Protein AF-A0A930A7G7-F1 (afdb_monomer)

pLDDT: mean 92.34, std 3.69, range [72.25, 98.31]

Solvent-accessible surface area (backbone atoms only — not comparable to full-atom values): 6416 Å² total; per-residue (Å²): 133,86,90,50,75,53,89,76,65,51,64,65,45,38,32,64,55,56,58,68,58,55,48,50,54,48,34,36,75,70,63,66,36,55,63,61,57,44,63,71,61,32,43,56,36,43,53,29,27,75,71,68,74,45,54,66,63,62,28,51,48,44,51,52,53,52,50,63,54,55,53,60,92,52,60,66,67,61,56,49,52,51,50,51,54,44,42,78,74,51,58,81,49,47,39,70,67,46,52,51,50,55,54,50,39,55,76,70,70,37,47,113

Foldseek 3Di:
DDAAADDFDPAVTFADHGLLVLLLVLCCVVCLQPVCLCVPQQVVQVVCVVVVNHPPVSNVVSSVVSVVVSCVPDDPVVSVVSSVVSCVVGVVRTDPVSVVVVVVCVVVVHHD

Mean predicted aligned error: 4.01 Å

Structure (mmCIF, N/CA/C/O backbone):
data_AF-A0A930A7G7-F1
#
_entry.id   AF-A0A930A7G7-F1
#
loop_
_atom_site.group_PDB
_atom_site.id
_atom_site.type_symbol
_atom_site.label_atom_id
_atom_site.label_alt_id
_atom_site.label_comp_id
_atom_site.label_asym_id
_atom_site.label_entity_id
_atom_site.label_seq_id
_atom_site.pdbx_PDB_ins_code
_atom_site.Cartn_x
_atom_site.Cartn_y
_atom_site.Cartn_z
_atom_site.occupancy
_atom_site.B_iso_or_equiv
_atom_site.auth_seq_id
_atom_site.auth_comp_id
_atom_site.auth_asym_id
_atom_site.auth_atom_id
_atom_site.pdbx_PDB_model_num
ATOM 1 N N . MET A 1 1 ? -17.129 -11.228 30.242 1.00 72.25 1 MET A N 1
ATOM 2 C CA . MET A 1 1 ? -17.257 -10.324 29.073 1.00 72.25 1 MET A CA 1
ATOM 3 C C . MET A 1 1 ? -16.785 -11.050 27.825 1.00 72.25 1 MET A C 1
ATOM 5 O O . MET A 1 1 ? -15.795 -11.766 27.913 1.00 72.25 1 MET A O 1
ATOM 9 N N . LYS A 1 2 ? -17.479 -10.900 26.690 1.00 85.50 2 LYS A N 1
ATOM 10 C CA . LYS A 1 2 ? -17.010 -11.444 25.405 1.00 85.50 2 LYS A CA 1
ATOM 11 C C . LYS A 1 2 ? -15.938 -10.513 24.832 1.00 85.50 2 LYS A C 1
ATOM 13 O O . LYS A 1 2 ? -16.116 -9.300 24.872 1.00 85.50 2 LYS A O 1
ATOM 18 N N . LYS A 1 3 ? -14.837 -11.073 24.326 1.00 93.81 3 LYS A N 1
ATOM 19 C CA . LYS A 1 3 ? -13.837 -10.312 23.566 1.00 93.81 3 LYS A CA 1
ATOM 20 C C . LYS A 1 3 ? -14.351 -10.131 22.141 1.00 93.81 3 LYS A C 1
ATOM 22 O O . LYS A 1 3 ? -14.781 -11.102 21.526 1.00 93.81 3 LYS A O 1
ATOM 27 N N . VAL A 1 4 ? -14.313 -8.901 21.645 1.00 97.44 4 VAL A N 1
ATOM 28 C CA . VAL A 1 4 ? -14.691 -8.553 20.271 1.00 97.44 4 VAL A CA 1
ATOM 29 C C . VAL A 1 4 ? -13.426 -8.146 19.528 1.00 97.44 4 VAL A C 1
ATOM 31 O O . VAL A 1 4 ? -12.604 -7.415 20.082 1.00 97.44 4 VAL A O 1
ATOM 34 N N . ALA A 1 5 ? -13.283 -8.626 18.297 1.00 97.50 5 ALA A N 1
ATOM 35 C CA . ALA A 1 5 ? -12.233 -8.227 17.370 1.00 97.50 5 ALA A CA 1
ATOM 36 C C . ALA A 1 5 ? -12.864 -7.584 16.130 1.00 97.50 5 ALA A C 1
ATOM 38 O O . ALA A 1 5 ? -13.953 -7.990 15.718 1.00 97.50 5 ALA A O 1
ATOM 39 N N . ALA A 1 6 ? -12.194 -6.591 15.555 1.00 97.25 6 ALA A N 1
ATOM 40 C CA . ALA A 1 6 ? -12.603 -5.933 14.324 1.00 97.25 6 ALA A CA 1
ATOM 41 C C . ALA A 1 6 ? -11.442 -5.903 13.336 1.00 97.25 6 ALA A C 1
ATOM 43 O O . ALA A 1 6 ? -10.368 -5.416 13.658 1.00 97.25 6 ALA A O 1
ATOM 44 N N . PHE A 1 7 ? -11.690 -6.412 12.134 1.00 97.69 7 PHE A N 1
ATOM 45 C CA . PHE A 1 7 ? -10.703 -6.499 11.068 1.00 97.69 7 PHE A CA 1
ATOM 46 C C . PHE A 1 7 ? -10.982 -5.409 10.043 1.00 97.69 7 PHE A C 1
ATOM 48 O O . PHE A 1 7 ? -12.123 -5.241 9.608 1.00 97.69 7 PHE A O 1
ATOM 55 N N . PHE A 1 8 ? -9.937 -4.686 9.659 1.00 96.62 8 PHE A N 1
ATOM 56 C CA . PHE A 1 8 ? -10.005 -3.632 8.660 1.00 96.62 8 PHE A CA 1
ATOM 57 C C . PHE A 1 8 ? -9.048 -3.970 7.529 1.00 96.62 8 PHE A C 1
ATOM 59 O O . PHE A 1 8 ? -7.858 -4.183 7.755 1.00 96.62 8 PHE A O 1
ATOM 66 N N . ASP A 1 9 ? -9.578 -3.998 6.316 1.00 94.69 9 ASP A N 1
ATOM 67 C CA . ASP A 1 9 ? -8.753 -3.958 5.119 1.00 94.69 9 ASP A CA 1
ATOM 68 C C . ASP A 1 9 ? -8.082 -2.571 4.979 1.00 94.69 9 ASP A C 1
ATOM 70 O O . ASP A 1 9 ? -8.478 -1.596 5.629 1.00 94.69 9 ASP A O 1
ATOM 74 N N . ILE A 1 10 ? -7.036 -2.473 4.162 1.00 91.88 10 ILE A N 1
ATOM 75 C CA . ILE A 1 10 ? -6.253 -1.249 3.979 1.00 91.88 10 ILE A CA 1
ATOM 76 C C . ILE A 1 10 ? -6.696 -0.520 2.713 1.00 91.88 10 ILE A C 1
ATOM 78 O O . ILE A 1 10 ? -7.189 0.607 2.804 1.00 91.88 10 ILE A O 1
ATOM 82 N N . ASP A 1 11 ? -6.524 -1.150 1.554 1.00 90.44 11 ASP A N 1
ATOM 83 C CA . ASP A 1 11 ? -6.663 -0.520 0.241 1.00 90.44 11 ASP A CA 1
ATOM 84 C C . ASP A 1 11 ? -8.133 -0.435 -0.174 1.00 90.44 11 ASP A C 1
ATOM 86 O O . ASP A 1 11 ? -8.803 -1.438 -0.371 1.00 90.44 11 ASP A O 1
ATOM 90 N N . GLY A 1 12 ? -8.664 0.780 -0.303 1.00 90.94 12 GLY A N 1
ATOM 91 C CA . GLY A 1 12 ? -10.095 0.993 -0.532 1.00 90.94 12 GLY A CA 1
ATOM 92 C C . GLY A 1 12 ? -10.952 0.924 0.739 1.00 90.94 12 GLY A C 1
ATOM 93 O O . GLY A 1 12 ? -12.146 1.209 0.663 1.00 90.94 12 GLY A O 1
ATOM 94 N N . THR A 1 13 ? -10.350 0.645 1.903 1.00 94.88 13 THR A N 1
ATOM 95 C CA . THR A 1 13 ? -11.046 0.572 3.198 1.00 94.88 13 THR A CA 1
ATOM 96 C C . THR A 1 13 ? -10.530 1.617 4.189 1.00 94.88 13 THR A C 1
ATOM 98 O O . THR A 1 13 ? -11.275 2.525 4.565 1.00 94.88 13 THR A O 1
ATOM 101 N N . ILE A 1 14 ? -9.265 1.548 4.619 1.00 94.50 14 ILE A N 1
ATOM 102 C CA . ILE A 1 14 ? -8.635 2.599 5.440 1.00 94.50 14 ILE A CA 1
ATOM 103 C C . ILE A 1 14 ? -8.150 3.724 4.534 1.00 94.50 14 ILE A C 1
ATOM 105 O O . ILE A 1 14 ? -8.507 4.887 4.738 1.00 94.50 14 ILE A O 1
ATOM 109 N N . TYR A 1 15 ? -7.346 3.370 3.538 1.00 94.06 15 TYR A N 1
ATOM 110 C CA . TYR A 1 15 ? -6.751 4.278 2.576 1.00 94.06 15 TYR A CA 1
ATOM 111 C C . TYR A 1 15 ? -7.627 4.364 1.324 1.00 94.06 15 TYR A C 1
ATOM 113 O O . TYR A 1 15 ? -8.237 3.387 0.895 1.00 94.06 15 TYR A O 1
ATOM 121 N N . ARG A 1 16 ? -7.728 5.557 0.740 1.00 91.31 16 ARG A N 1
ATOM 122 C CA . ARG A 1 16 ? -8.466 5.772 -0.508 1.00 91.31 16 ARG A CA 1
ATOM 123 C C . ARG A 1 16 ? -7.604 5.323 -1.679 1.00 91.31 16 ARG A C 1
ATOM 125 O O . ARG A 1 16 ? -6.489 5.820 -1.811 1.00 91.31 16 ARG A O 1
ATOM 132 N N . GLU A 1 17 ? -8.173 4.526 -2.582 1.00 86.19 17 GLU A N 1
ATOM 133 C CA . GLU A 1 17 ? -7.429 3.847 -3.659 1.00 86.19 17 GLU A CA 1
ATOM 134 C C . GLU A 1 17 ? -6.440 2.814 -3.083 1.00 86.19 17 GLU A C 1
ATOM 136 O O . GLU A 1 17 ? -6.602 2.375 -1.947 1.00 86.19 17 GLU A O 1
ATOM 141 N N . GLY A 1 18 ? -5.441 2.394 -3.863 1.00 88.38 18 GLY A N 1
ATOM 142 C CA . GLY A 1 18 ? -4.443 1.412 -3.433 1.00 88.38 18 GLY A CA 1
ATOM 143 C C . GLY A 1 18 ? -3.142 2.064 -2.970 1.00 88.38 18 GLY A C 1
ATOM 144 O O . GLY A 1 18 ? -2.387 2.587 -3.796 1.00 88.38 18 GLY A O 1
ATOM 145 N N . LEU A 1 19 ? -2.834 1.980 -1.677 1.00 89.88 19 LEU A N 1
ATOM 146 C CA . LEU A 1 19 ? -1.566 2.381 -1.069 1.00 89.88 19 LEU A CA 1
ATOM 147 C C . LEU A 1 19 ? -0.389 1.643 -1.712 1.00 89.88 19 LEU A C 1
ATOM 149 O O . LEU A 1 19 ? 0.634 2.262 -2.003 1.00 89.88 19 LEU A O 1
ATOM 153 N N . ILE A 1 20 ? -0.551 0.352 -2.015 1.00 89.00 20 ILE A N 1
ATOM 154 C CA . ILE A 1 20 ? 0.473 -0.450 -2.699 1.00 89.00 20 ILE A CA 1
ATOM 155 C C . ILE A 1 20 ? 0.904 0.169 -4.034 1.00 89.00 20 ILE A C 1
ATOM 157 O O . ILE A 1 20 ? 2.088 0.157 -4.368 1.00 89.00 20 ILE A O 1
ATOM 161 N N . THR A 1 21 ? -0.019 0.799 -4.768 1.00 89.31 21 THR A N 1
ATOM 162 C CA . THR A 1 21 ? 0.306 1.460 -6.041 1.00 89.31 21 THR A CA 1
ATOM 163 C C . THR A 1 21 ? 1.182 2.699 -5.841 1.00 89.31 21 THR A C 1
ATOM 165 O O . THR A 1 21 ? 2.038 2.999 -6.673 1.00 89.31 21 THR A O 1
ATOM 168 N N . GLU A 1 22 ? 1.013 3.404 -4.720 1.00 90.94 22 GLU A N 1
ATOM 169 C CA . GLU A 1 22 ? 1.806 4.582 -4.368 1.00 90.94 22 GLU A CA 1
ATOM 170 C C . GLU A 1 22 ? 3.214 4.196 -3.920 1.00 90.94 22 GLU A C 1
ATOM 172 O O . GLU A 1 22 ? 4.194 4.809 -4.354 1.00 90.94 22 GLU A O 1
ATOM 177 N N . VAL A 1 23 ? 3.323 3.132 -3.117 1.00 91.12 23 VAL A N 1
ATOM 178 C CA . VAL A 1 23 ? 4.613 2.546 -2.731 1.00 91.12 23 VAL A CA 1
ATOM 179 C C . VAL A 1 23 ? 5.361 2.056 -3.965 1.00 91.12 23 VAL A C 1
ATOM 181 O O . VAL A 1 23 ? 6.523 2.413 -4.154 1.00 91.12 23 VAL A O 1
ATOM 184 N N . PHE A 1 24 ? 4.693 1.320 -4.855 1.00 92.00 24 PHE A N 1
ATOM 185 C CA . PHE A 1 24 ? 5.313 0.780 -6.063 1.00 92.00 24 PHE A CA 1
ATOM 186 C C . PHE A 1 24 ? 5.877 1.884 -6.967 1.00 92.00 24 PHE A C 1
ATOM 188 O O . PHE A 1 24 ? 7.038 1.829 -7.371 1.00 92.00 24 PHE A O 1
ATOM 195 N N . LYS A 1 25 ? 5.101 2.947 -7.225 1.00 90.25 25 LYS A N 1
ATOM 196 C CA . LYS A 1 25 ? 5.573 4.109 -8.002 1.00 90.25 25 LYS A CA 1
ATOM 197 C C . LYS A 1 25 ? 6.807 4.758 -7.372 1.00 90.25 25 LYS A C 1
ATOM 199 O O . LYS A 1 25 ? 7.718 5.171 -8.094 1.00 90.25 25 LYS A O 1
ATOM 204 N N . LYS A 1 26 ? 6.874 4.836 -6.037 1.00 92.00 26 LYS A N 1
ATOM 205 C CA . LYS A 1 26 ? 8.065 5.348 -5.345 1.00 92.00 26 LYS A CA 1
ATOM 206 C C . LYS A 1 26 ? 9.256 4.409 -5.449 1.00 92.00 26 LYS A C 1
ATOM 208 O O . LYS A 1 26 ? 10.354 4.902 -5.673 1.00 92.00 26 LYS A O 1
ATOM 213 N N . MET A 1 27 ? 9.056 3.097 -5.382 1.00 91.88 27 MET A N 1
ATOM 214 C CA . MET A 1 27 ? 10.138 2.136 -5.606 1.00 91.88 27 MET A CA 1
ATOM 215 C C . MET A 1 27 ? 10.725 2.245 -7.017 1.00 91.88 27 MET A C 1
ATOM 217 O O . MET A 1 27 ? 11.938 2.154 -7.161 1.00 91.88 27 MET A O 1
ATOM 221 N N . VAL A 1 28 ? 9.902 2.511 -8.037 1.00 91.94 28 VAL A N 1
ATOM 222 C CA . VAL A 1 28 ? 10.400 2.805 -9.394 1.00 91.94 28 VAL A CA 1
ATOM 223 C C . VAL A 1 28 ? 11.183 4.122 -9.425 1.00 91.94 28 VAL A C 1
ATOM 225 O O . VAL A 1 28 ? 12.277 4.183 -9.971 1.00 91.94 28 VAL A O 1
ATOM 228 N N . THR A 1 29 ? 10.653 5.179 -8.800 1.00 91.50 29 THR A N 1
ATOM 229 C CA . THR A 1 29 ? 11.293 6.513 -8.787 1.00 91.50 29 THR A CA 1
ATOM 230 C C . THR A 1 29 ? 12.637 6.527 -8.047 1.00 91.50 29 THR A C 1
ATOM 232 O O . THR A 1 29 ? 13.516 7.304 -8.393 1.00 91.50 29 THR A O 1
ATOM 235 N N . HIS A 1 30 ? 12.794 5.684 -7.024 1.00 90.31 30 HIS A N 1
ATOM 236 C CA . HIS A 1 30 ? 14.032 5.522 -6.256 1.00 90.31 30 HIS A CA 1
ATOM 237 C C . HIS A 1 30 ? 14.929 4.394 -6.797 1.00 90.31 30 HIS A C 1
ATOM 239 O O . HIS A 1 30 ? 15.823 3.945 -6.086 1.00 90.31 30 HIS A O 1
ATOM 245 N N . GLU A 1 31 ? 14.668 3.912 -8.018 1.00 89.62 31 GLU A N 1
ATOM 246 C CA . GLU A 1 31 ? 15.468 2.894 -8.721 1.00 89.62 31 GLU A CA 1
ATOM 247 C C . GLU A 1 31 ? 15.594 1.548 -7.981 1.00 89.62 31 GLU A C 1
ATOM 249 O O . GLU A 1 31 ? 16.431 0.713 -8.314 1.00 89.62 31 GLU A O 1
ATOM 254 N N . ILE A 1 32 ? 14.716 1.297 -7.005 1.00 90.12 32 ILE A N 1
ATOM 255 C CA . ILE A 1 32 ? 14.596 0.007 -6.318 1.00 90.12 32 ILE A CA 1
ATOM 256 C C . ILE A 1 32 ? 13.971 -1.028 -7.261 1.00 90.12 32 ILE A C 1
ATOM 258 O O . ILE A 1 32 ? 14.417 -2.171 -7.337 1.00 90.12 32 ILE A O 1
ATOM 262 N N . VAL A 1 33 ? 12.933 -0.621 -7.990 1.00 91.06 33 VAL A N 1
ATOM 263 C CA . VAL A 1 33 ? 12.370 -1.377 -9.114 1.00 91.06 33 VAL A CA 1
ATOM 264 C C . VAL A 1 33 ? 12.869 -0.710 -10.387 1.00 91.06 33 VAL A C 1
ATOM 266 O O . VAL A 1 33 ? 12.721 0.503 -10.535 1.00 91.06 33 VAL A O 1
ATOM 269 N N . SER A 1 3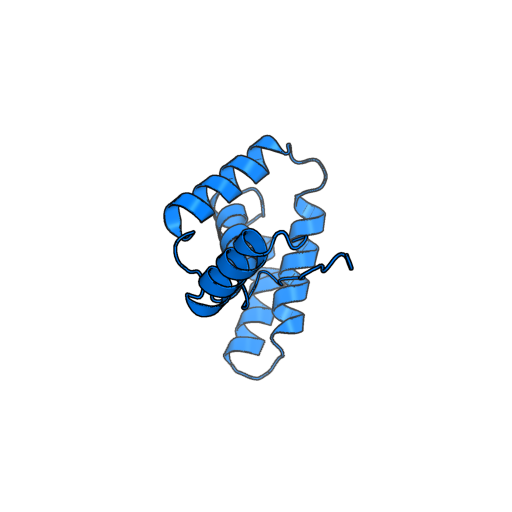4 ? 13.440 -1.471 -11.324 1.00 91.12 34 SER A N 1
ATOM 270 C CA . SER A 1 34 ? 13.894 -0.867 -12.577 1.00 91.12 34 SER A CA 1
ATOM 271 C C . SER A 1 34 ? 12.710 -0.316 -13.376 1.00 91.12 34 SER A C 1
ATOM 273 O O . SER A 1 34 ? 11.624 -0.902 -13.422 1.00 91.12 34 SER A O 1
ATOM 275 N N . ALA A 1 35 ? 12.932 0.809 -14.056 1.00 91.31 35 ALA A N 1
ATOM 276 C CA . ALA A 1 35 ? 11.909 1.435 -14.888 1.00 91.31 35 ALA A CA 1
ATOM 277 C C . ALA A 1 35 ? 11.387 0.495 -15.991 1.00 91.31 35 ALA A C 1
ATOM 279 O O . ALA A 1 35 ? 10.203 0.556 -16.317 1.00 91.31 35 ALA A O 1
ATOM 280 N N . SER A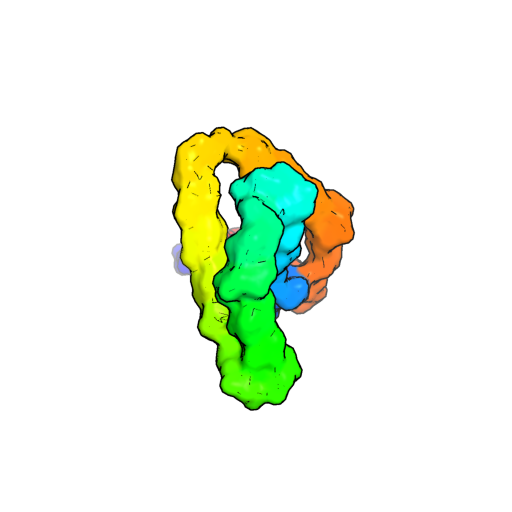 1 36 ? 12.232 -0.411 -16.502 1.00 92.94 36 SER A N 1
ATOM 281 C CA . SER A 1 36 ? 11.840 -1.419 -17.495 1.00 92.94 36 SER A CA 1
ATOM 282 C C . SER A 1 36 ? 10.775 -2.384 -16.972 1.00 92.94 36 SER A C 1
ATOM 284 O O . SER A 1 36 ? 9.798 -2.642 -17.666 1.00 92.94 36 SER A O 1
ATOM 286 N N . ARG A 1 37 ? 10.870 -2.846 -15.714 1.00 92.00 37 ARG A N 1
ATOM 287 C CA . ARG A 1 37 ? 9.829 -3.712 -15.126 1.00 92.00 37 ARG A CA 1
ATOM 288 C C . ARG A 1 37 ? 8.475 -3.010 -15.086 1.00 92.00 37 ARG A C 1
ATOM 290 O O . ARG A 1 37 ? 7.438 -3.614 -15.345 1.00 92.00 37 ARG A O 1
ATOM 297 N N . TRP A 1 38 ? 8.464 -1.704 -14.818 1.00 90.00 38 TRP A N 1
ATOM 298 C CA . TRP A 1 38 ? 7.235 -0.924 -14.922 1.00 90.00 38 TRP A CA 1
ATOM 299 C C . TRP A 1 38 ? 6.731 -0.833 -16.367 1.00 90.00 38 TRP A C 1
ATOM 301 O O . TRP A 1 38 ? 5.557 -1.114 -16.609 1.00 90.00 38 TRP A O 1
ATOM 311 N N . THR A 1 39 ? 7.575 -0.425 -17.320 1.00 91.06 39 THR A N 1
ATOM 312 C CA . THR A 1 39 ? 7.137 -0.185 -18.705 1.00 91.06 39 THR A CA 1
ATOM 313 C 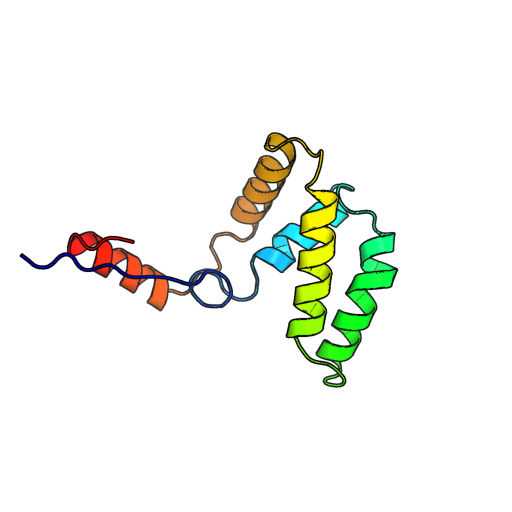C . THR A 1 39 ? 6.717 -1.453 -19.431 1.00 91.06 39 THR A C 1
ATOM 315 O O . THR A 1 39 ? 5.791 -1.386 -20.240 1.00 91.06 39 THR A O 1
ATOM 318 N N . ASP A 1 40 ? 7.355 -2.576 -19.115 1.00 93.25 40 ASP A N 1
ATOM 319 C CA . ASP A 1 40 ? 7.261 -3.802 -19.903 1.00 93.25 40 ASP A CA 1
ATOM 320 C C . ASP A 1 40 ? 6.312 -4.819 -19.253 1.00 93.25 40 ASP A C 1
ATOM 322 O O . ASP A 1 40 ? 5.601 -5.526 -19.962 1.00 93.25 40 ASP A O 1
ATOM 326 N N . GLU A 1 41 ? 6.238 -4.867 -17.915 1.00 92.75 41 GLU A N 1
ATOM 327 C CA . GLU A 1 41 ? 5.416 -5.856 -17.198 1.00 92.75 41 GLU A CA 1
ATOM 328 C C . GLU A 1 41 ? 4.121 -5.253 -16.632 1.00 92.75 41 GLU A C 1
ATOM 330 O O . GLU A 1 41 ? 3.054 -5.858 -16.744 1.00 92.75 41 GLU A O 1
ATOM 335 N N . VAL A 1 42 ? 4.181 -4.056 -16.032 1.00 93.12 42 VAL A N 1
ATOM 336 C CA . VAL A 1 42 ? 3.031 -3.469 -15.311 1.00 93.12 42 VAL A CA 1
ATOM 337 C C . VAL A 1 42 ? 2.174 -2.574 -16.202 1.00 93.12 42 VAL A C 1
ATOM 339 O O . VAL A 1 42 ? 0.945 -2.672 -16.202 1.00 93.12 42 VAL A O 1
ATOM 342 N N . LYS A 1 43 ? 2.808 -1.685 -16.971 1.00 92.88 43 LYS A N 1
ATOM 343 C CA . LYS A 1 43 ? 2.126 -0.690 -17.805 1.00 92.88 43 LYS A CA 1
ATOM 344 C C . LYS A 1 43 ? 1.161 -1.315 -18.824 1.00 92.88 43 LYS A C 1
ATOM 346 O O . LYS A 1 43 ? 0.081 -0.745 -18.985 1.00 92.88 43 LYS A O 1
ATOM 351 N N . PRO A 1 44 ? 1.454 -2.459 -19.478 1.00 95.00 44 PRO A N 1
ATOM 352 C CA . PRO A 1 44 ? 0.488 -3.095 -20.373 1.00 95.00 44 PRO A CA 1
ATOM 353 C C . PRO A 1 44 ? -0.796 -3.522 -19.651 1.00 95.00 44 PRO A C 1
ATOM 355 O O . PRO A 1 44 ? -1.890 -3.239 -20.140 1.00 95.00 44 PRO A O 1
ATOM 358 N N . ALA A 1 45 ? -0.674 -4.124 -18.461 1.00 94.25 45 ALA A N 1
ATOM 359 C CA . ALA A 1 45 ? -1.820 -4.532 -17.648 1.00 94.25 45 ALA A CA 1
ATOM 360 C C . ALA A 1 45 ? -2.626 -3.316 -17.160 1.00 94.25 45 ALA A C 1
ATOM 362 O O . ALA A 1 45 ? -3.850 -3.299 -17.278 1.00 94.25 45 ALA A O 1
ATOM 363 N N . TYR A 1 46 ? -1.939 -2.258 -16.712 1.00 92.75 46 TYR A N 1
ATOM 364 C CA . TYR A 1 46 ? -2.568 -0.980 -16.368 1.00 92.75 46 TYR A CA 1
ATOM 365 C C . TYR A 1 46 ? -3.366 -0.400 -17.543 1.00 92.75 46 TYR A C 1
ATOM 367 O O . TYR A 1 46 ? -4.520 -0.022 -17.375 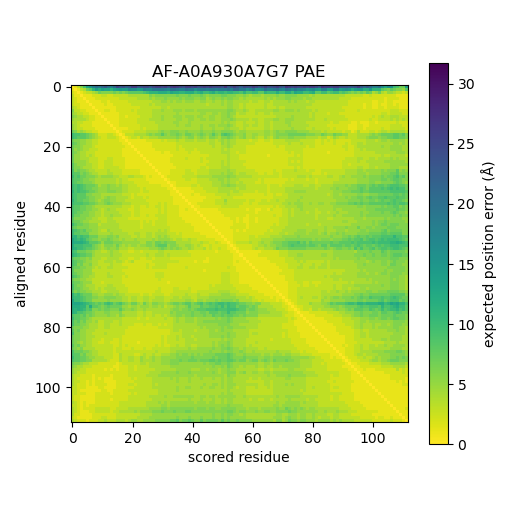1.00 92.75 46 TYR A O 1
ATOM 375 N N . MET A 1 47 ? -2.775 -0.343 -18.742 1.00 95.12 47 MET A N 1
ATOM 376 C CA . MET A 1 47 ? -3.438 0.217 -19.925 1.00 95.12 47 MET A CA 1
ATOM 377 C C . MET A 1 47 ? -4.639 -0.621 -20.373 1.00 95.12 47 MET A C 1
ATOM 379 O O . MET A 1 47 ? -5.621 -0.059 -20.856 1.00 95.12 47 MET A O 1
ATOM 383 N N . ALA A 1 48 ? -4.575 -1.948 -20.235 1.00 94.81 48 ALA A N 1
ATOM 384 C CA . ALA A 1 48 ? -5.707 -2.824 -20.517 1.00 94.81 48 ALA A CA 1
ATOM 385 C C . ALA A 1 48 ? -6.863 -2.564 -19.540 1.00 94.81 48 ALA A C 1
ATOM 387 O O . ALA A 1 48 ? -7.996 -2.374 -19.982 1.00 94.81 48 ALA A O 1
ATOM 388 N N . TRP A 1 49 ? -6.570 -2.482 -18.240 1.00 94.38 49 TRP A N 1
ATOM 389 C CA . TRP A 1 49 ? -7.551 -2.137 -17.211 1.00 94.38 49 TRP A CA 1
ATOM 390 C C . TRP A 1 49 ? -8.166 -0.745 -17.430 1.00 94.38 49 TRP A C 1
ATOM 392 O O . TRP A 1 49 ? -9.389 -0.610 -17.457 1.00 94.38 49 TRP A O 1
ATOM 402 N N . ASP A 1 50 ? -7.339 0.275 -17.671 1.00 93.19 50 ASP A N 1
ATOM 403 C CA . ASP A 1 50 ? -7.765 1.666 -17.889 1.00 93.19 50 ASP A CA 1
ATOM 404 C C . ASP A 1 50 ? -8.706 1.796 -19.101 1.00 93.19 50 ASP A C 1
ATOM 406 O O . ASP A 1 50 ? -9.736 2.471 -19.055 1.00 93.19 50 ASP A O 1
ATOM 410 N N . ARG A 1 51 ? -8.422 1.045 -20.172 1.00 96.25 51 ARG A N 1
ATOM 411 C CA . ARG A 1 51 ? -9.270 0.958 -21.374 1.00 96.25 51 ARG A CA 1
ATOM 412 C C . ARG A 1 51 ? -10.466 0.014 -21.223 1.00 96.25 51 ARG A C 1
ATOM 414 O O . ARG A 1 51 ? -11.183 -0.198 -22.198 1.00 96.25 51 ARG A O 1
ATOM 421 N N . ARG A 1 52 ? -10.684 -0.564 -20.037 1.00 93.44 52 ARG A N 1
ATOM 422 C CA . ARG A 1 52 ? -11.723 -1.571 -19.743 1.00 93.44 52 ARG A CA 1
ATOM 423 C C . ARG A 1 52 ? -11.650 -2.827 -20.620 1.00 93.44 52 ARG A C 1
ATOM 425 O O . ARG A 1 52 ? -12.664 -3.465 -20.883 1.00 93.44 52 ARG A O 1
ATOM 432 N N . MET A 1 53 ? -10.449 -3.175 -21.072 1.00 94.44 53 MET A N 1
ATOM 433 C CA . MET A 1 53 ? -10.150 -4.393 -21.836 1.00 94.44 53 MET A CA 1
ATOM 434 C C . MET A 1 53 ? -9.460 -5.471 -20.983 1.00 94.44 53 MET A C 1
ATOM 436 O O . MET A 1 53 ? -9.116 -6.531 -21.493 1.00 94.44 53 MET A O 1
ATOM 440 N N . GLY A 1 54 ? -9.244 -5.200 -19.696 1.00 90.44 54 GLY A N 1
ATOM 441 C CA . GLY A 1 54 ? -8.703 -6.122 -18.701 1.00 90.44 54 GLY A CA 1
ATOM 442 C C . GLY A 1 54 ? -9.255 -5.793 -17.315 1.00 90.44 54 GLY A C 1
ATOM 443 O O . GLY A 1 54 ? -9.955 -4.792 -17.140 1.00 90.44 54 GLY A O 1
ATOM 444 N N . ASP A 1 55 ? -8.956 -6.634 -16.332 1.00 91.62 55 ASP A N 1
ATOM 445 C CA . ASP A 1 55 ? -9.399 -6.447 -14.950 1.00 91.62 55 ASP A CA 1
ATOM 446 C C . ASP A 1 55 ? -8.348 -5.723 -14.090 1.00 91.62 55 ASP A C 1
ATOM 448 O O . ASP A 1 55 ? -7.162 -5.625 -14.422 1.00 91.62 55 ASP A O 1
ATOM 452 N N . TYR A 1 56 ? -8.821 -5.160 -12.978 1.00 88.69 56 TYR A N 1
ATOM 453 C CA . TYR A 1 56 ? -7.963 -4.488 -12.004 1.00 88.69 56 TYR A CA 1
ATOM 454 C C . TYR A 1 56 ? -7.023 -5.476 -11.306 1.00 88.69 56 TYR A C 1
ATOM 456 O O . TYR A 1 56 ? -5.870 -5.140 -11.031 1.00 88.69 56 TYR A O 1
ATOM 464 N N . ASP A 1 57 ? -7.502 -6.696 -11.062 1.00 90.88 57 ASP A N 1
ATOM 465 C CA . ASP A 1 57 ? -6.778 -7.719 -10.315 1.00 90.88 57 ASP A CA 1
ATOM 466 C C . ASP A 1 57 ? -5.500 -8.150 -11.037 1.00 90.88 57 ASP A C 1
ATOM 468 O O . ASP A 1 57 ? -4.461 -8.260 -10.396 1.00 90.88 57 ASP A O 1
ATOM 472 N N . ASN A 1 58 ? -5.508 -8.293 -12.365 1.00 92.88 58 ASN A N 1
ATOM 473 C CA . ASN A 1 58 ? -4.307 -8.599 -13.145 1.00 92.88 58 ASN A CA 1
ATOM 474 C C . ASN A 1 58 ? -3.267 -7.478 -13.053 1.00 92.88 58 ASN A C 1
ATOM 476 O O . ASN A 1 58 ? -2.072 -7.744 -12.900 1.00 92.88 58 ASN A O 1
ATOM 480 N N . TYR A 1 59 ? -3.705 -6.218 -13.127 1.00 91.75 59 TYR A N 1
ATOM 481 C CA . TYR A 1 59 ? -2.819 -5.067 -12.940 1.00 91.75 59 TYR A CA 1
ATOM 482 C C . TYR A 1 59 ? -2.212 -5.053 -11.529 1.00 91.75 59 TYR A C 1
ATOM 484 O O . TYR A 1 59 ? -0.996 -4.899 -11.377 1.00 91.75 59 TYR A O 1
ATOM 492 N N . LEU A 1 60 ? -3.037 -5.257 -10.500 1.00 91.69 60 LEU A N 1
ATOM 493 C CA . LEU A 1 60 ? -2.596 -5.295 -9.110 1.00 91.69 60 LEU A CA 1
ATOM 494 C C . LEU A 1 60 ? -1.635 -6.461 -8.850 1.00 91.69 60 LEU A C 1
ATOM 496 O O . LEU A 1 60 ? -0.570 -6.268 -8.261 1.00 91.69 60 LEU A O 1
ATOM 500 N N . GLN A 1 61 ? -1.970 -7.648 -9.349 1.00 92.75 61 GLN A N 1
ATOM 501 C CA . GLN A 1 61 ? -1.185 -8.866 -9.202 1.00 92.75 61 GLN A CA 1
ATOM 502 C C . GLN A 1 61 ? 0.221 -8.704 -9.792 1.00 92.75 61 GLN A C 1
ATOM 504 O O . GLN A 1 61 ? 1.197 -9.079 -9.142 1.00 92.75 61 GLN A O 1
ATOM 509 N N . LYS A 1 62 ? 0.357 -8.057 -10.959 1.00 93.56 62 LYS A N 1
ATOM 510 C CA . LYS A 1 62 ? 1.670 -7.754 -11.556 1.00 93.56 62 LYS A CA 1
ATOM 511 C C . LYS A 1 62 ? 2.543 -6.889 -10.648 1.00 93.56 62 LYS A C 1
ATOM 513 O O . LYS A 1 62 ? 3.723 -7.182 -10.469 1.0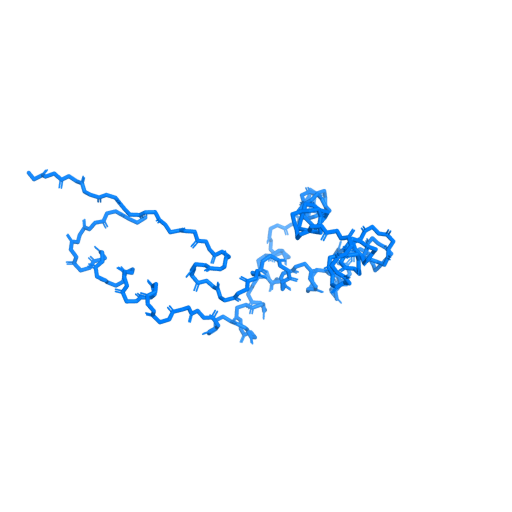0 93.56 62 LYS A O 1
ATOM 518 N N . MET A 1 63 ? 1.974 -5.851 -10.032 1.00 92.50 63 MET A N 1
ATOM 519 C CA . MET A 1 63 ? 2.715 -5.022 -9.073 1.00 92.50 63 MET A CA 1
ATOM 520 C C . MET A 1 63 ? 3.122 -5.814 -7.828 1.00 92.50 63 MET A C 1
ATOM 522 O O . MET A 1 63 ? 4.250 -5.671 -7.362 1.00 92.50 63 MET A O 1
ATOM 526 N N . VAL A 1 64 ? 2.230 -6.656 -7.297 1.00 91.50 64 VAL A N 1
ATOM 527 C CA . VAL A 1 64 ? 2.500 -7.481 -6.107 1.00 91.50 64 VAL A CA 1
ATOM 528 C C . VAL A 1 64 ? 3.607 -8.502 -6.373 1.00 91.50 64 VAL A C 1
ATOM 530 O O . VAL A 1 64 ? 4.481 -8.684 -5.526 1.00 91.50 64 VAL A O 1
ATOM 533 N N . GLU A 1 65 ? 3.608 -9.148 -7.539 1.00 93.62 65 GLU A N 1
ATOM 534 C CA . GLU A 1 65 ? 4.657 -10.089 -7.954 1.00 93.62 65 GLU A CA 1
ATOM 535 C C . GLU A 1 65 ? 6.029 -9.412 -7.974 1.00 93.62 65 GLU A C 1
ATOM 537 O O . GLU A 1 65 ? 6.944 -9.846 -7.270 1.00 93.62 65 GLU A O 1
ATOM 542 N N . ILE A 1 66 ? 6.139 -8.284 -8.681 1.00 92.94 66 ILE A N 1
ATOM 543 C CA . ILE A 1 66 ? 7.388 -7.520 -8.775 1.00 92.94 66 ILE A CA 1
ATOM 544 C C . ILE A 1 66 ? 7.813 -7.010 -7.397 1.00 92.94 66 ILE A C 1
ATOM 546 O O . ILE A 1 66 ? 8.979 -7.129 -7.031 1.00 92.94 66 ILE A O 1
ATOM 550 N N . PHE A 1 67 ? 6.879 -6.495 -6.593 1.00 90.19 67 PHE A N 1
ATOM 551 C CA . PHE A 1 67 ? 7.167 -6.041 -5.234 1.00 90.19 67 PHE A CA 1
ATOM 552 C C . PHE A 1 67 ? 7.762 -7.170 -4.382 1.00 90.19 67 PHE A C 1
ATOM 554 O O . PHE A 1 67 ? 8.797 -6.986 -3.738 1.00 90.19 67 PHE A O 1
ATOM 561 N N . LYS A 1 68 ? 7.154 -8.363 -4.399 1.00 90.69 68 LYS A N 1
ATOM 562 C CA . LYS A 1 68 ? 7.636 -9.535 -3.649 1.00 90.69 68 LYS A CA 1
ATOM 563 C C . LYS A 1 68 ? 8.993 -10.034 -4.131 1.00 90.69 68 LYS A C 1
ATOM 565 O O . LYS A 1 68 ? 9.743 -10.595 -3.339 1.00 90.69 68 LYS A O 1
ATOM 570 N N . GLU A 1 69 ? 9.296 -9.897 -5.413 1.00 91.81 69 GLU A N 1
ATOM 571 C CA . GLU A 1 69 ? 10.597 -10.272 -5.961 1.00 91.81 69 GLU A CA 1
ATOM 572 C C . GLU A 1 69 ? 11.672 -9.257 -5.595 1.00 91.81 69 GLU A C 1
ATOM 574 O O . GLU A 1 69 ? 12.701 -9.636 -5.044 1.00 91.81 69 GLU A O 1
ATOM 579 N N . THR A 1 70 ? 11.415 -7.974 -5.844 1.00 88.12 70 THR A N 1
ATOM 580 C CA . THR A 1 70 ? 12.372 -6.891 -5.615 1.00 88.12 70 THR A CA 1
ATOM 581 C C . THR A 1 70 ? 12.691 -6.708 -4.137 1.00 88.12 70 THR A C 1
ATOM 583 O O . THR A 1 70 ? 13.821 -6.395 -3.792 1.00 88.12 70 THR A O 1
ATOM 586 N N . THR A 1 71 ? 11.730 -6.926 -3.239 1.00 86.38 71 THR A N 1
ATOM 587 C CA . THR A 1 71 ? 11.979 -6.803 -1.792 1.00 86.38 71 THR A CA 1
ATOM 588 C C . THR A 1 71 ? 12.897 -7.896 -1.239 1.00 86.38 71 THR A C 1
ATOM 590 O O . THR A 1 71 ? 13.479 -7.711 -0.169 1.00 86.38 71 THR A O 1
ATOM 593 N N . LYS A 1 72 ? 13.099 -9.014 -1.953 1.00 89.69 72 LYS A N 1
ATOM 594 C CA . LYS A 1 72 ? 14.058 -10.048 -1.536 1.00 89.69 72 LYS A CA 1
ATOM 595 C C . LYS A 1 72 ? 15.483 -9.515 -1.654 1.00 89.69 72 LYS A C 1
ATOM 597 O O . LYS A 1 72 ? 15.950 -9.190 -2.737 1.00 89.69 72 LYS A O 1
ATOM 602 N N . GLY A 1 73 ? 16.192 -9.478 -0.529 1.00 84.81 73 GLY A N 1
ATOM 603 C CA . GLY A 1 73 ? 17.580 -9.009 -0.477 1.00 84.81 73 GLY A CA 1
ATOM 604 C C . GLY A 1 73 ? 17.732 -7.494 -0.326 1.00 84.81 73 GLY A C 1
ATOM 605 O O . GLY A 1 73 ? 18.857 -7.021 -0.188 1.00 84.81 73 GLY A O 1
ATOM 606 N N . ILE A 1 74 ? 16.633 -6.734 -0.279 1.00 87.44 74 ILE A N 1
ATOM 607 C CA . ILE A 1 74 ? 16.673 -5.309 0.057 1.00 87.44 74 ILE A CA 1
ATOM 608 C C . ILE A 1 74 ? 16.585 -5.133 1.571 1.00 87.44 74 ILE A C 1
ATOM 610 O O . ILE A 1 74 ? 15.758 -5.747 2.244 1.00 87.44 74 ILE A O 1
ATOM 614 N N . SER A 1 75 ? 17.439 -4.259 2.108 1.00 88.69 75 SER A N 1
ATOM 615 C CA . SER A 1 75 ? 17.381 -3.862 3.515 1.00 88.69 75 SER A CA 1
ATOM 616 C C . SER A 1 75 ? 16.017 -3.262 3.858 1.00 88.69 75 SER A C 1
ATOM 618 O O . SER A 1 75 ? 15.542 -2.351 3.174 1.00 88.69 75 SER A O 1
ATOM 620 N N . ALA A 1 76 ? 15.429 -3.716 4.967 1.00 87.81 76 ALA A N 1
ATOM 621 C CA . ALA A 1 76 ? 14.166 -3.194 5.483 1.00 87.81 76 ALA A CA 1
ATOM 622 C C . ALA A 1 76 ? 14.192 -1.666 5.658 1.00 87.81 76 ALA A C 1
ATOM 624 O O . ALA A 1 76 ? 13.185 -1.015 5.404 1.00 87.81 76 ALA A O 1
ATOM 625 N N . VAL A 1 77 ? 15.358 -1.090 5.976 1.00 89.94 77 VAL A N 1
ATOM 626 C CA . VAL A 1 77 ? 15.552 0.362 6.134 1.00 89.94 77 VAL A CA 1
ATOM 627 C C . VAL A 1 77 ? 15.206 1.131 4.856 1.00 89.94 77 VAL A C 1
ATOM 629 O O . VAL A 1 77 ? 14.600 2.198 4.920 1.00 89.94 77 VAL A O 1
ATOM 632 N N . HIS A 1 78 ? 15.548 0.599 3.677 1.00 86.88 78 HIS A N 1
ATOM 633 C CA . HIS A 1 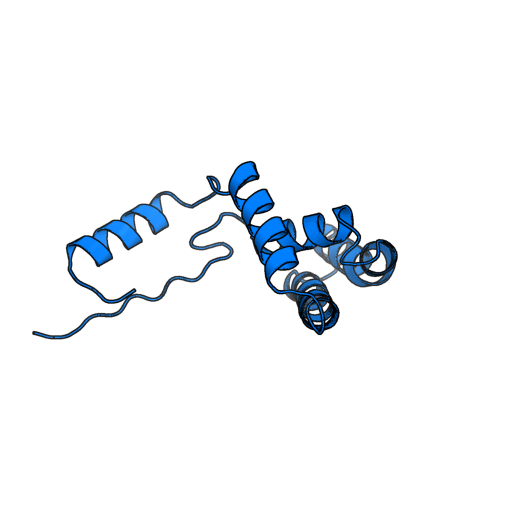78 ? 15.210 1.258 2.413 1.00 86.88 78 HIS A CA 1
ATOM 634 C C . HIS A 1 78 ? 13.704 1.214 2.150 1.00 86.88 78 HIS A C 1
ATOM 636 O O . HIS A 1 78 ? 13.123 2.218 1.746 1.00 86.88 78 HIS A O 1
ATOM 642 N N . ILE A 1 79 ? 13.059 0.078 2.420 1.00 86.44 79 ILE A N 1
ATOM 643 C CA . ILE A 1 79 ? 11.607 -0.063 2.255 1.00 86.44 79 ILE A CA 1
ATOM 644 C C . ILE A 1 79 ? 10.856 0.834 3.244 1.00 86.44 79 ILE A C 1
ATOM 646 O O . ILE A 1 79 ? 9.906 1.510 2.855 1.00 86.44 79 ILE A O 1
ATOM 650 N N . GLU A 1 80 ? 11.315 0.905 4.492 1.00 90.44 80 GLU A N 1
ATOM 651 C CA . GLU A 1 80 ? 10.763 1.787 5.519 1.00 90.44 80 GLU A CA 1
ATOM 652 C C . GLU A 1 80 ? 10.906 3.262 5.131 1.00 90.44 80 GLU A C 1
ATOM 654 O O . GLU A 1 80 ? 9.939 4.017 5.222 1.00 90.44 80 GLU A O 1
ATOM 659 N N . HIS A 1 81 ? 12.063 3.666 4.598 1.00 91.75 81 HIS A N 1
ATOM 660 C CA . HIS A 1 81 ? 12.259 5.026 4.099 1.00 91.75 81 HIS A CA 1
ATOM 661 C C . HIS A 1 81 ? 11.266 5.382 2.983 1.00 91.75 81 HIS A C 1
ATOM 663 O O . HIS A 1 81 ? 10.669 6.460 2.998 1.00 91.75 81 HIS A O 1
ATOM 669 N N . ILE A 1 82 ? 11.043 4.471 2.029 1.00 91.56 82 ILE A N 1
ATOM 670 C CA . ILE A 1 82 ? 10.055 4.670 0.961 1.00 91.56 82 ILE A CA 1
ATOM 671 C C . ILE A 1 82 ? 8.638 4.766 1.529 1.00 91.56 82 ILE A C 1
ATOM 673 O O . ILE A 1 82 ? 7.895 5.677 1.156 1.00 91.56 82 ILE A O 1
ATOM 677 N N . ALA A 1 83 ? 8.265 3.870 2.444 1.00 90.62 83 ALA A N 1
ATOM 678 C CA . ALA A 1 83 ? 6.954 3.888 3.084 1.00 90.62 83 ALA A CA 1
ATOM 679 C C . ALA A 1 83 ? 6.718 5.208 3.833 1.00 90.62 83 ALA A C 1
ATOM 681 O O . ALA A 1 83 ? 5.677 5.841 3.654 1.00 90.62 83 ALA A O 1
ATOM 682 N N . GLN A 1 84 ? 7.717 5.680 4.580 1.00 93.12 84 GLN A N 1
ATOM 683 C CA . GLN A 1 84 ? 7.672 6.957 5.284 1.00 93.12 84 GLN A CA 1
ATOM 684 C C . GLN A 1 84 ? 7.455 8.128 4.316 1.00 93.12 84 GLN A C 1
ATOM 686 O O . GLN A 1 84 ? 6.594 8.974 4.551 1.00 93.12 84 GLN A O 1
ATOM 691 N N . LYS A 1 85 ? 8.155 8.147 3.174 1.00 93.06 85 LYS A N 1
ATOM 692 C CA . LYS A 1 85 ? 7.961 9.178 2.139 1.00 93.06 85 LYS A CA 1
ATOM 693 C C . LYS A 1 85 ? 6.562 9.147 1.526 1.00 93.06 85 LYS A C 1
ATOM 695 O O . LYS A 1 85 ? 6.012 1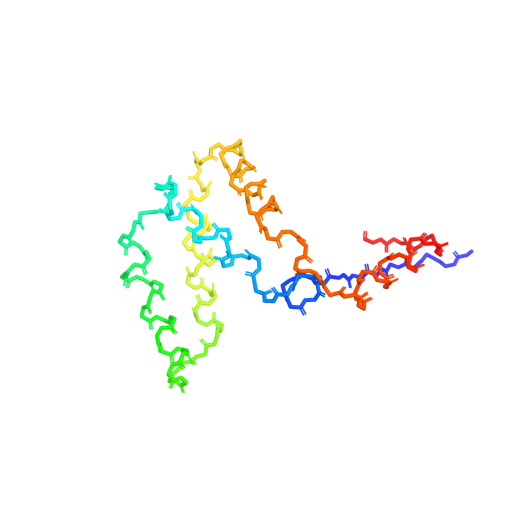0.202 1.212 1.00 93.06 85 LYS A O 1
ATOM 700 N N . VAL A 1 86 ? 5.971 7.964 1.356 1.00 92.31 86 VAL A N 1
ATOM 701 C CA . VAL A 1 86 ? 4.583 7.829 0.885 1.00 92.31 86 VAL A CA 1
ATOM 702 C C . VAL A 1 86 ? 3.604 8.366 1.927 1.00 92.31 86 VAL A C 1
ATOM 704 O O . VAL A 1 86 ? 2.699 9.118 1.566 1.00 92.31 86 VAL A O 1
ATOM 707 N N . ILE A 1 87 ? 3.803 8.048 3.208 1.00 91.75 87 ILE A N 1
ATOM 708 C CA . ILE A 1 87 ? 2.965 8.545 4.309 1.00 91.75 87 ILE A CA 1
ATOM 709 C C . ILE A 1 87 ? 3.051 10.072 4.408 1.00 91.75 87 ILE A C 1
ATOM 711 O O . ILE A 1 87 ? 2.014 10.728 4.462 1.00 91.75 87 ILE A O 1
ATOM 715 N N . GLU A 1 88 ? 4.252 10.651 4.349 1.00 93.06 88 GLU A N 1
ATOM 716 C CA . GLU A 1 88 ? 4.459 12.108 4.372 1.00 93.06 88 GLU A CA 1
ATOM 717 C C . GLU A 1 88 ? 3.720 12.825 3.235 1.00 93.06 88 GLU A C 1
ATOM 719 O O . GLU A 1 88 ? 3.186 13.913 3.425 1.00 93.06 88 GLU A O 1
ATOM 724 N N . GLN A 1 89 ? 3.679 12.223 2.044 1.00 89.69 89 GLN A N 1
ATOM 725 C CA . GLN A 1 89 ? 3.096 12.855 0.857 1.00 89.69 89 GLN A CA 1
ATOM 726 C C . GLN A 1 89 ? 1.599 12.587 0.700 1.00 89.69 89 GLN A C 1
ATOM 728 O O . GLN A 1 89 ? 0.896 13.385 0.080 1.00 89.69 89 GLN A O 1
ATOM 733 N N . LYS A 1 90 ? 1.115 11.432 1.170 1.00 89.38 90 LYS A N 1
ATOM 734 C CA . LYS A 1 90 ? -0.219 10.920 0.819 1.00 89.38 90 LYS A CA 1
ATOM 735 C C . LYS A 1 90 ? -0.999 10.316 1.986 1.00 89.38 90 LYS A C 1
ATOM 737 O O . LYS A 1 90 ? -2.160 9.964 1.795 1.00 89.38 90 LYS A O 1
ATOM 742 N N . GLY A 1 91 ? -0.428 10.238 3.187 1.00 87.44 91 GLY A N 1
ATOM 743 C CA . GLY A 1 91 ? -1.006 9.540 4.343 1.00 87.44 91 GLY A CA 1
ATOM 744 C C . GLY A 1 91 ? -2.360 10.073 4.823 1.00 87.44 91 GLY A C 1
ATOM 745 O O . GLY A 1 91 ? -3.122 9.341 5.447 1.00 87.44 91 GLY A O 1
ATOM 746 N N . GLU A 1 92 ? -2.721 11.312 4.486 1.00 90.25 92 GLU A N 1
ATOM 747 C CA . GLU A 1 92 ? -4.020 11.888 4.859 1.00 90.25 92 GLU A CA 1
ATOM 748 C C . GLU A 1 92 ? -5.197 11.377 4.016 1.00 90.25 92 GLU A C 1
ATOM 750 O O . GLU A 1 92 ? -6.357 11.613 4.365 1.00 90.25 92 GLU A O 1
ATOM 755 N N . ARG A 1 93 ? -4.932 10.649 2.922 1.00 93.25 93 ARG A N 1
ATOM 756 C CA . ARG A 1 93 ? -5.956 10.099 2.021 1.00 93.25 93 ARG A CA 1
ATOM 757 C C . ARG A 1 93 ? -6.656 8.876 2.629 1.00 93.25 93 ARG A C 1
ATOM 759 O O . ARG A 1 93 ? -6.696 7.821 2.012 1.00 93.25 93 ARG A O 1
ATOM 766 N N . VAL A 1 94 ? -7.247 9.016 3.812 1.00 94.06 94 VAL A N 1
ATOM 767 C CA . VAL A 1 94 ? -7.993 7.952 4.505 1.00 94.06 94 VAL A CA 1
ATOM 768 C C . VAL A 1 94 ? -9.490 8.259 4.582 1.00 94.06 94 VAL A C 1
ATOM 770 O O . VAL A 1 94 ? -9.898 9.424 4.613 1.00 94.06 94 VAL A O 1
ATOM 773 N N . TYR A 1 95 ? -10.331 7.225 4.617 1.00 95.19 95 TYR A N 1
ATOM 774 C CA . TYR A 1 95 ? -11.784 7.395 4.708 1.00 95.19 95 TYR A CA 1
ATOM 775 C C . TYR A 1 95 ? -12.216 7.865 6.102 1.00 95.19 95 TYR A C 1
ATOM 777 O O . TYR A 1 95 ? -11.869 7.266 7.122 1.00 95.19 95 TYR A O 1
ATOM 785 N N . GLN A 1 96 ? -13.041 8.919 6.155 1.00 95.69 96 GLN A N 1
ATOM 786 C CA . GLN A 1 96 ? -13.572 9.442 7.420 1.00 95.69 96 GLN A CA 1
ATOM 787 C C . GLN A 1 96 ? -14.410 8.403 8.174 1.00 95.69 96 GLN A C 1
ATOM 789 O O . GLN A 1 96 ? -14.335 8.337 9.397 1.00 95.69 96 GLN A O 1
ATOM 794 N N . PHE A 1 97 ? -15.205 7.606 7.453 1.00 96.12 97 PHE A N 1
ATOM 795 C CA . PHE A 1 97 ? -16.024 6.544 8.036 1.00 96.12 97 PHE A CA 1
ATOM 796 C C . PHE A 1 97 ? -15.149 5.507 8.747 1.00 96.12 97 PHE A C 1
ATOM 798 O O . PHE A 1 97 ? -15.275 5.323 9.954 1.00 96.12 97 PHE A O 1
ATOM 805 N N . THR A 1 98 ? -14.195 4.913 8.029 1.00 96.94 98 THR A N 1
ATOM 806 C CA . THR A 1 98 ? -13.303 3.882 8.572 1.00 96.94 98 THR A CA 1
ATOM 807 C C . THR A 1 98 ? -12.470 4.406 9.738 1.00 96.94 98 THR A C 1
ATOM 809 O O . THR A 1 98 ? -12.330 3.724 10.749 1.00 96.94 98 THR A O 1
ATOM 812 N N . ARG A 1 99 ? -11.992 5.658 9.662 1.00 96.50 99 ARG A N 1
ATOM 813 C CA . ARG A 1 99 ? -11.304 6.321 10.782 1.00 96.50 99 ARG A CA 1
ATOM 814 C C . ARG A 1 99 ? -12.188 6.377 12.036 1.00 96.50 99 ARG A C 1
ATOM 816 O O . ARG A 1 99 ? -11.737 5.996 13.114 1.00 96.50 99 ARG A O 1
ATOM 823 N N . LYS A 1 100 ? -13.446 6.808 11.894 1.00 98.00 100 LYS A N 1
ATOM 824 C CA . LYS A 1 100 ? -14.411 6.877 13.006 1.00 98.00 100 LYS A CA 1
ATOM 825 C C . LYS A 1 100 ? -14.735 5.495 13.575 1.00 98.00 100 LYS A C 1
ATOM 827 O O . LYS A 1 100 ? -14.857 5.360 14.790 1.00 98.00 100 LYS A O 1
ATOM 832 N N . GLU A 1 101 ? -14.833 4.469 12.732 1.00 97.88 101 GLU A N 1
ATOM 833 C CA . GLU A 1 101 ? -15.055 3.093 13.186 1.00 97.88 101 GLU A CA 1
ATOM 834 C C . GLU A 1 101 ? -13.865 2.553 13.986 1.00 97.88 101 GLU A C 1
ATOM 836 O O . GLU A 1 101 ? -14.056 2.035 15.086 1.00 97.88 101 GLU A O 1
ATOM 841 N N . ILE A 1 102 ? -12.632 2.764 13.518 1.00 97.81 102 ILE A N 1
ATOM 842 C CA . ILE A 1 102 ? -11.418 2.414 14.272 1.00 97.81 102 ILE A CA 1
ATOM 843 C C . ILE A 1 102 ? -11.418 3.099 15.649 1.00 97.81 102 ILE A C 1
ATOM 845 O O . ILE A 1 102 ? -11.182 2.451 16.671 1.00 97.81 102 ILE A O 1
ATOM 849 N N . GLU A 1 103 ? -11.731 4.398 15.710 1.00 98.12 103 GLU A N 1
ATOM 850 C CA . GLU A 1 103 ? -11.843 5.138 16.974 1.00 98.12 103 GLU A CA 1
ATOM 851 C C . GLU A 1 103 ? -12.944 4.581 17.890 1.00 98.12 103 GLU A C 1
ATOM 853 O O . GLU A 1 103 ? -12.747 4.481 19.103 1.00 98.12 103 GLU A O 1
ATOM 858 N N . ARG A 1 104 ? -14.096 4.198 17.328 1.00 98.31 104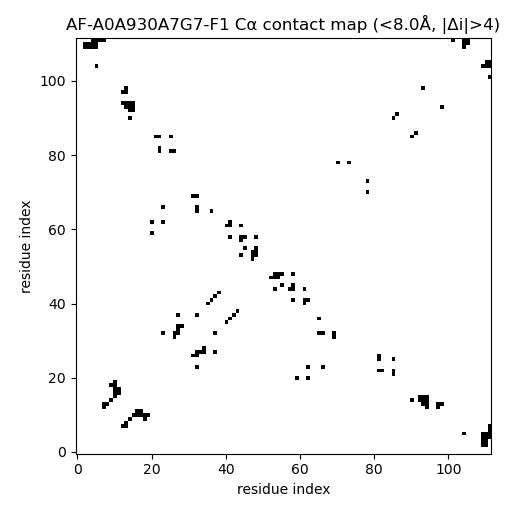 ARG A N 1
ATOM 859 C CA . ARG A 1 104 ? -15.216 3.594 18.064 1.00 98.31 104 ARG A CA 1
ATOM 860 C C . ARG A 1 104 ? -14.822 2.255 18.681 1.00 98.31 104 ARG A C 1
ATOM 862 O O . ARG A 1 104 ? -15.035 2.058 19.876 1.00 98.31 104 ARG A O 1
ATOM 869 N N . HIS A 1 105 ? -14.213 1.366 17.898 1.00 98.12 105 HIS A N 1
ATOM 870 C CA . HIS A 1 105 ? -13.753 0.060 18.368 1.00 98.12 105 HIS A CA 1
ATOM 871 C C . HIS A 1 105 ? -12.669 0.194 19.452 1.00 98.12 105 HIS A C 1
ATOM 873 O O . HIS A 1 105 ? -12.748 -0.489 20.474 1.00 98.12 105 HIS A O 1
ATOM 879 N N . ARG A 1 106 ? -11.734 1.148 19.309 1.00 97.25 106 ARG A N 1
ATOM 880 C CA . ARG A 1 106 ? -10.753 1.478 20.364 1.00 97.25 106 ARG A CA 1
ATOM 881 C C . ARG A 1 106 ? -11.425 1.918 21.665 1.00 97.25 106 ARG A C 1
ATOM 883 O O . ARG A 1 106 ? -11.083 1.404 22.725 1.00 97.25 106 ARG A O 1
ATOM 890 N N . LYS A 1 107 ? -12.409 2.824 21.596 1.00 98.00 107 LYS A N 1
ATOM 891 C CA . LYS A 1 107 ? -13.160 3.306 22.776 1.00 98.00 107 LYS A CA 1
ATOM 892 C C . LYS A 1 107 ? -13.926 2.191 23.495 1.00 98.00 107 LYS A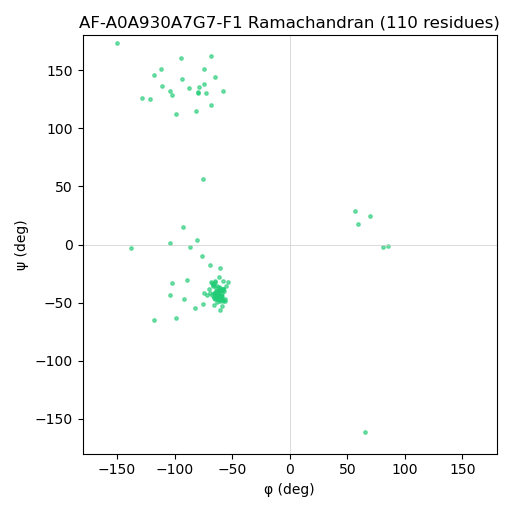 C 1
ATOM 894 O O . LYS A 1 107 ? -14.144 2.287 24.696 1.00 98.00 107 LYS A O 1
ATOM 899 N N . GLN A 1 108 ? -14.326 1.147 22.774 1.00 96.75 108 GLN A N 1
ATOM 900 C CA . GLN A 1 108 ? -15.054 -0.003 23.318 1.00 96.75 108 GLN A CA 1
ATOM 901 C C . GLN A 1 108 ? -14.130 -1.101 23.877 1.00 96.75 108 GLN A C 1
ATOM 903 O O . GLN A 1 108 ? -14.618 -2.100 24.402 1.00 96.75 108 GLN A O 1
ATOM 908 N N . GLY A 1 109 ? -12.804 -0.938 23.783 1.00 96.62 109 GLY A N 1
ATOM 909 C CA . GLY A 1 109 ? -11.841 -1.955 24.215 1.00 96.62 109 GLY A CA 1
ATOM 910 C C . GLY A 1 109 ? -11.827 -3.197 23.319 1.00 96.62 109 GLY A C 1
ATOM 911 O O . GLY A 1 109 ? -11.474 -4.285 23.775 1.00 96.62 109 GLY A O 1
ATOM 912 N N . HIS A 1 110 ? -12.250 -3.055 22.060 1.00 97.56 110 HIS A N 1
ATOM 913 C CA . HIS A 1 110 ? -12.183 -4.127 21.072 1.00 97.56 110 HIS A CA 1
ATOM 914 C C . HIS A 1 110 ? -10.741 -4.331 20.590 1.00 97.56 110 HIS A C 1
ATOM 916 O O . HIS A 1 110 ? -9.947 -3.391 20.556 1.00 97.56 110 HIS A O 1
ATOM 922 N N . LEU A 1 111 ? -10.417 -5.563 20.198 1.00 97.00 111 LEU A N 1
ATOM 923 C CA . LEU A 1 111 ? -9.170 -5.876 19.504 1.00 97.00 111 LEU A CA 1
ATOM 924 C C . LEU A 1 111 ? -9.269 -5.383 18.055 1.00 97.00 111 LEU A C 1
ATOM 926 O O . LEU A 1 111 ? -10.321 -5.540 17.431 1.00 97.00 111 LEU A O 1
ATOM 930 N N . LEU A 1 112 ? -8.187 -4.792 17.554 1.00 94.81 112 LEU A N 1
ATOM 931 C CA . LEU A 1 112 ? -8.028 -4.344 16.172 1.00 94.81 112 LEU A CA 1
ATOM 932 C C . LEU A 1 112 ? -6.901 -5.120 15.500 1.00 94.81 112 LEU A C 1
ATOM 934 O O . LEU A 1 112 ? -5.892 -5.349 16.206 1.00 94.81 112 LEU A O 1
#

Radius of gyration: 17.0 Å; Cα contacts (8 Å, |Δi|>4): 95; chains: 1; bounding box: 35×24×51 Å

Secondary structure (DSSP, 8-state):
----B----SBTTTBSS-HHHHHHHHHHHTTSS-HHHIIIIIHHHHHHHHTTSS-HHHHHHHHHHHHHHHTTTS-HHHHHHHHHHHHHHHTT-B-HHHHHHHHHHHHTT-B-

Sequence (112 aa):
MKKVAAFFDIDGTIYREGLITEVFKKMVTHEIVSASRWTDEVKPAYMAWDRRMGDYDNYLQKMVEIFKETTKGISAVHIEHIAQKVIEQKGERVYQFTRKEIERHRKQGHLL